Protein AF-A0A1J4UJI2-F1 (afdb_monomer_lite)

Foldseek 3Di:
DPPPPDPVNVVVVVVVVVVVVVVVVVVVVVVVVVVVVVVVVVVVVCCVVCVVVPPPPPD

Sequence (59 aa):
MRFSESPAGLYELSSNWQDSIAIKRKLDLRMSLHTLHIVQGLSHQRERLFGKSDRVVVH

Radius of gyration: 25.95 Å; chains: 1; bounding box: 71×17×62 Å

pLDDT: mean 82.87, std 17.66, range [39.16, 97.94]

Secondary structure (DSSP, 8-state):
------HHHHHHHHHHHHHHHHHHHHHHHHHHHHHHHHHHHHHHHHHHHHTTTT-----

Structure (mmCIF, N/CA/C/O backbone):
data_AF-A0A1J4UJI2-F1
#
_entry.id   AF-A0A1J4UJI2-F1
#
loop_
_atom_site.group_PDB
_atom_site.id
_atom_site.type_symbol
_atom_site.label_atom_id
_atom_site.label_alt_id
_atom_site.label_comp_id
_atom_site.label_asym_id
_atom_site.label_entity_id
_atom_site.label_seq_id
_atom_site.pdbx_PDB_ins_code
_atom_site.Cartn_x
_atom_site.Cartn_y
_atom_site.Cartn_z
_atom_site.occupancy
_atom_site.B_iso_or_equiv
_atom_site.auth_seq_id
_atom_site.auth_comp_id
_atom_site.auth_asym_id
_atom_site.auth_atom_id
_atom_site.pdbx_PDB_model_num
ATOM 1 N N . MET A 1 1 ? 36.318 10.086 -17.243 1.00 39.16 1 MET A N 1
ATOM 2 C CA . MET A 1 1 ? 35.287 9.213 -17.845 1.00 39.16 1 MET A CA 1
ATOM 3 C C . MET A 1 1 ? 34.008 10.022 -17.984 1.00 39.16 1 MET A C 1
ATOM 5 O O . MET A 1 1 ? 33.426 10.368 -16.968 1.00 39.16 1 MET A O 1
ATOM 9 N N . ARG A 1 2 ? 33.616 10.411 -19.204 1.00 49.91 2 ARG A N 1
ATOM 10 C CA . ARG A 1 2 ? 32.257 10.914 -19.454 1.00 49.91 2 ARG A CA 1
ATOM 11 C C . ARG A 1 2 ? 31.400 9.682 -19.710 1.00 49.91 2 ARG A C 1
ATOM 13 O O . ARG A 1 2 ? 31.682 8.962 -20.663 1.00 49.91 2 ARG A O 1
ATOM 20 N N . PHE A 1 3 ? 30.434 9.408 -18.840 1.00 54.19 3 PHE A N 1
ATOM 21 C CA . PHE A 1 3 ? 29.414 8.407 -19.125 1.00 54.19 3 PHE A CA 1
ATOM 22 C C . PHE A 1 3 ? 28.646 8.911 -20.348 1.00 54.19 3 PHE A C 1
ATOM 24 O O . PHE A 1 3 ? 27.943 9.913 -20.275 1.00 54.19 3 PHE A O 1
ATOM 31 N N . SER A 1 4 ? 28.860 8.287 -21.505 1.00 56.16 4 SER A N 1
ATOM 32 C CA . SER A 1 4 ? 27.945 8.433 -22.627 1.00 56.16 4 SER A CA 1
ATOM 33 C C . SER A 1 4 ? 26.664 7.713 -22.219 1.00 56.16 4 SER A C 1
ATOM 35 O O . SER A 1 4 ? 26.569 6.493 -22.358 1.00 56.16 4 SER A O 1
ATOM 37 N N . GLU A 1 5 ? 25.720 8.438 -21.629 1.00 63.19 5 GLU A N 1
ATOM 38 C CA . GLU A 1 5 ? 24.373 7.925 -21.409 1.00 63.19 5 GLU A CA 1
ATOM 39 C C . GLU A 1 5 ? 23.760 7.673 -22.789 1.00 63.19 5 GLU A C 1
ATOM 41 O O . GLU A 1 5 ? 23.314 8.588 -23.479 1.00 63.19 5 GLU A O 1
ATOM 46 N N . SER A 1 6 ? 23.842 6.424 -23.250 1.00 72.62 6 SER A N 1
ATOM 47 C CA . SER A 1 6 ? 23.136 6.002 -24.452 1.00 72.62 6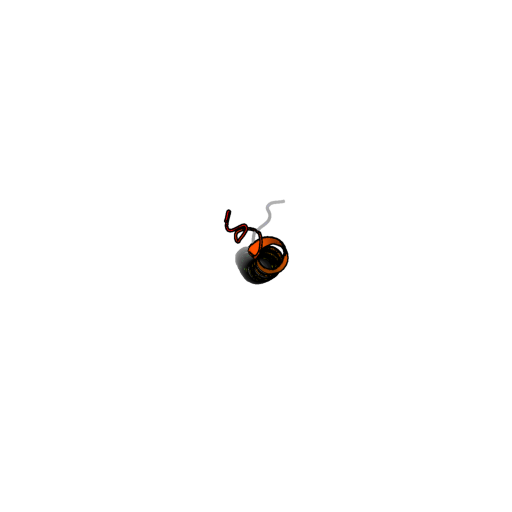 SER A CA 1
ATOM 48 C C . SER A 1 6 ? 21.641 6.244 -24.218 1.00 72.62 6 SER A C 1
ATOM 50 O O . SER A 1 6 ? 21.144 5.852 -23.157 1.00 72.62 6 SER A O 1
ATOM 52 N N . PRO A 1 7 ? 20.902 6.836 -25.175 1.00 74.56 7 PRO A N 1
ATOM 53 C CA . PRO A 1 7 ? 19.469 7.093 -25.039 1.00 74.56 7 PRO A CA 1
ATOM 54 C C . PRO A 1 7 ? 18.682 5.864 -24.567 1.00 74.56 7 PRO A C 1
ATOM 56 O O . PRO A 1 7 ? 17.769 5.994 -23.759 1.00 74.56 7 PRO A O 1
ATOM 59 N N . ALA A 1 8 ? 19.090 4.663 -24.994 1.00 77.44 8 ALA A N 1
ATOM 60 C CA . ALA A 1 8 ? 18.503 3.391 -24.572 1.00 77.44 8 ALA A CA 1
ATOM 61 C C . ALA A 1 8 ? 18.528 3.180 -23.045 1.00 77.44 8 ALA A C 1
ATOM 63 O O . ALA A 1 8 ? 17.514 2.792 -22.473 1.00 77.44 8 ALA A O 1
ATOM 64 N N . GLY A 1 9 ? 19.636 3.514 -22.374 1.00 77.44 9 GLY A N 1
ATOM 65 C CA . GLY A 1 9 ? 19.763 3.345 -20.923 1.00 77.44 9 GLY A CA 1
ATOM 66 C C . GLY A 1 9 ? 18.841 4.277 -20.131 1.00 77.44 9 GLY A C 1
ATOM 67 O O . GLY A 1 9 ? 18.326 3.898 -19.082 1.00 77.44 9 GLY A O 1
ATOM 68 N N . LEU A 1 10 ? 18.560 5.476 -20.654 1.00 77.88 10 LEU A N 1
ATOM 69 C CA . LEU A 1 10 ? 17.606 6.406 -20.040 1.00 77.88 10 LEU A CA 1
ATOM 70 C C . LEU A 1 10 ? 16.159 5.904 -20.161 1.00 77.88 10 LEU A C 1
ATOM 72 O O . LEU A 1 10 ? 15.381 6.045 -19.214 1.00 77.88 10 LEU A O 1
ATOM 76 N N . TYR A 1 11 ? 15.798 5.281 -21.288 1.00 79.50 11 TYR A N 1
ATOM 77 C CA . TYR A 1 11 ? 14.481 4.658 -21.459 1.00 79.50 11 TYR A CA 1
ATOM 78 C C . TYR A 1 11 ? 14.294 3.449 -20.541 1.00 79.50 11 TYR A C 1
ATOM 80 O O . TYR A 1 11 ? 13.245 3.330 -19.909 1.00 79.50 11 TYR A O 1
ATOM 88 N N . GLU A 1 12 ? 15.308 2.593 -20.410 1.00 81.31 12 GLU A N 1
ATOM 89 C CA . GLU A 1 12 ? 15.264 1.445 -19.498 1.00 81.31 12 GLU A CA 1
ATOM 90 C C . GLU A 1 12 ? 15.119 1.888 -18.037 1.00 81.31 12 GLU A C 1
ATOM 92 O O . GLU A 1 12 ? 14.258 1.379 -17.319 1.00 81.31 12 GLU A O 1
ATOM 97 N N . LEU A 1 13 ? 15.887 2.892 -17.598 1.00 84.56 13 LEU A N 1
ATOM 98 C CA . LEU A 1 13 ? 15.758 3.462 -16.253 1.00 84.56 13 LEU A CA 1
ATOM 99 C C . LEU A 1 13 ? 14.366 4.061 -16.012 1.00 84.56 13 LEU A C 1
ATOM 101 O O . LEU A 1 13 ? 13.775 3.836 -14.954 1.00 84.56 13 LEU A O 1
ATOM 105 N N . SER A 1 14 ? 13.825 4.789 -16.993 1.00 87.62 14 SER A N 1
ATOM 106 C CA . SER A 1 14 ? 12.474 5.352 -16.912 1.00 87.62 14 SER A CA 1
ATOM 107 C C . SER A 1 14 ? 11.402 4.261 -16.821 1.00 87.62 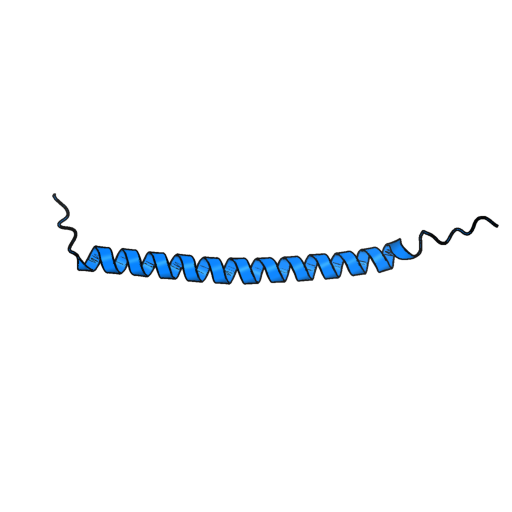14 SER A C 1
ATOM 109 O O . SER A 1 14 ? 10.498 4.368 -15.990 1.00 87.62 14 SER A O 1
ATOM 111 N N . SER A 1 15 ? 11.518 3.191 -17.615 1.00 87.50 15 SER A N 1
ATOM 112 C CA . SER A 1 15 ? 10.602 2.044 -17.576 1.00 87.50 15 SER A CA 1
ATOM 113 C C . SER A 1 15 ? 10.645 1.346 -16.217 1.00 87.50 15 SER A C 1
ATOM 115 O O . SER A 1 15 ? 9.614 1.196 -15.564 1.00 87.50 15 SER A O 1
ATOM 117 N N . ASN A 1 16 ? 11.846 1.025 -15.729 1.00 92.56 16 ASN A N 1
ATOM 118 C CA . ASN A 1 16 ? 12.042 0.362 -14.438 1.00 92.56 16 ASN A CA 1
ATOM 119 C C . ASN A 1 16 ? 11.475 1.188 -13.270 1.00 92.56 16 ASN A C 1
ATOM 121 O O . ASN A 1 16 ? 10.920 0.649 -12.309 1.00 92.56 16 ASN A O 1
ATOM 125 N N . TRP A 1 17 ? 11.591 2.516 -13.348 1.00 92.50 17 TRP A N 1
ATOM 126 C CA . TRP A 1 17 ? 11.009 3.420 -12.362 1.00 92.50 17 TRP A CA 1
ATOM 127 C C . TRP A 1 17 ? 9.476 3.395 -12.380 1.00 92.50 17 TRP A C 1
ATOM 129 O O . TRP A 1 17 ? 8.841 3.342 -11.322 1.00 92.50 17 TRP A O 1
ATOM 139 N N . GLN A 1 18 ? 8.869 3.391 -13.570 1.00 94.44 18 GLN A N 1
ATOM 140 C CA . GLN A 1 18 ? 7.416 3.289 -13.716 1.00 94.44 18 GLN A CA 1
ATOM 141 C C . GLN A 1 18 ? 6.883 1.958 -13.172 1.00 94.44 18 GLN A C 1
ATOM 143 O O . GLN A 1 18 ? 5.896 1.960 -12.430 1.00 94.44 18 GLN A O 1
ATOM 148 N N . ASP A 1 19 ? 7.575 0.852 -13.446 1.00 96.06 19 ASP A N 1
ATOM 149 C CA . ASP A 1 19 ? 7.222 -0.471 -12.925 1.00 96.06 19 ASP A CA 1
ATOM 150 C C . ASP A 1 19 ? 7.285 -0.509 -11.391 1.00 96.06 19 ASP A C 1
ATOM 152 O O . ASP A 1 19 ? 6.356 -0.985 -10.730 1.00 96.06 19 ASP A O 1
ATOM 156 N N . SER A 1 20 ? 8.329 0.081 -10.800 1.00 96.75 20 SER A N 1
ATOM 157 C CA . SER A 1 20 ? 8.468 0.207 -9.344 1.00 96.75 20 SER A CA 1
ATOM 158 C C . SER A 1 20 ? 7.316 1.003 -8.717 1.00 96.75 20 SER A C 1
ATOM 160 O O . SER A 1 20 ? 6.706 0.568 -7.732 1.00 96.75 20 SER A O 1
ATOM 162 N N . ILE A 1 21 ? 6.936 2.135 -9.323 1.00 97.50 21 ILE A N 1
ATOM 163 C CA . ILE A 1 21 ? 5.788 2.934 -8.871 1.00 97.50 21 ILE A 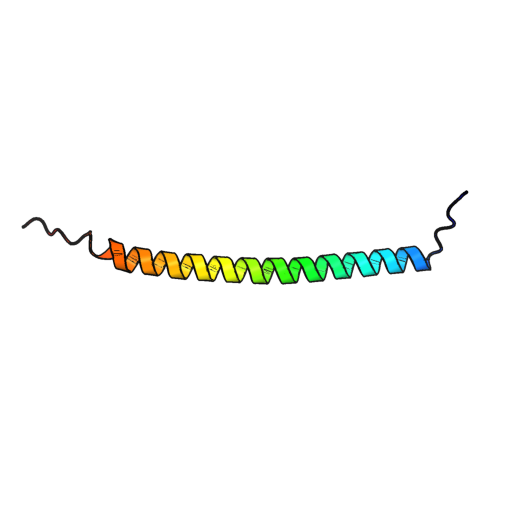CA 1
ATOM 164 C C . ILE A 1 21 ? 4.490 2.126 -8.959 1.00 97.50 21 ILE A C 1
ATOM 166 O O . ILE A 1 21 ? 3.681 2.161 -8.026 1.00 97.50 21 ILE A O 1
ATOM 170 N N . ALA A 1 22 ? 4.270 1.402 -10.058 1.00 96.75 22 ALA A N 1
ATOM 171 C CA . ALA A 1 22 ? 3.070 0.596 -10.250 1.00 96.75 22 ALA A CA 1
ATOM 172 C C . ALA A 1 22 ? 2.958 -0.515 -9.193 1.00 96.75 22 ALA A C 1
ATOM 174 O O . ALA A 1 22 ? 1.898 -0.691 -8.580 1.00 96.75 22 ALA A O 1
ATOM 175 N N . ILE A 1 23 ? 4.063 -1.213 -8.914 1.00 97.56 23 ILE A N 1
ATOM 176 C CA . ILE A 1 23 ? 4.137 -2.244 -7.871 1.00 97.56 23 ILE A CA 1
ATOM 177 C C . ILE A 1 23 ? 3.840 -1.642 -6.499 1.00 97.56 23 ILE A C 1
ATOM 179 O O . ILE A 1 23 ? 3.005 -2.181 -5.763 1.00 97.56 23 ILE A O 1
ATOM 183 N N . LYS A 1 24 ? 4.464 -0.506 -6.165 1.00 97.94 24 LYS A N 1
ATOM 184 C CA . LYS A 1 24 ? 4.241 0.162 -4.881 1.00 97.94 24 LYS A CA 1
ATOM 185 C C . LYS A 1 24 ? 2.782 0.572 -4.703 1.00 97.94 24 LYS A C 1
ATOM 187 O O . LYS A 1 24 ? 2.191 0.249 -3.679 1.00 97.94 24 LYS A O 1
ATOM 192 N N . ARG A 1 25 ? 2.159 1.187 -5.714 1.00 97.62 25 ARG A N 1
ATOM 193 C CA . ARG A 1 25 ? 0.732 1.560 -5.669 1.00 97.62 25 ARG A CA 1
ATOM 194 C C . ARG A 1 25 ? -0.171 0.348 -5.445 1.00 97.62 25 ARG A C 1
ATOM 196 O O . ARG A 1 25 ? -1.091 0.402 -4.633 1.00 97.62 25 ARG A O 1
ATOM 203 N N . LYS A 1 26 ? 0.108 -0.768 -6.124 1.00 97.81 26 LYS A N 1
ATOM 204 C CA . LYS A 1 26 ? -0.640 -2.020 -5.942 1.00 97.81 26 LYS A CA 1
ATOM 205 C C . LYS A 1 26 ? -0.464 -2.600 -4.536 1.00 97.81 26 LYS A C 1
ATOM 207 O O . LYS A 1 26 ? -1.392 -3.205 -3.999 1.00 97.81 26 LYS A O 1
ATOM 212 N N . LEU A 1 27 ? 0.719 -2.466 -3.940 1.00 97.94 27 LEU A N 1
ATOM 213 C CA . LEU A 1 27 ? 0.960 -2.876 -2.559 1.00 97.94 27 LEU A CA 1
ATOM 214 C C . LEU A 1 27 ? 0.225 -1.965 -1.569 1.00 97.94 27 LEU A C 1
ATOM 216 O O . LEU A 1 27 ? -0.490 -2.481 -0.716 1.00 97.94 27 LEU A O 1
ATOM 220 N N . ASP A 1 28 ? 0.326 -0.646 -1.738 1.00 97.62 28 ASP A N 1
ATOM 221 C CA . ASP A 1 28 ? -0.318 0.350 -0.876 1.00 97.62 28 ASP A CA 1
ATOM 222 C C . ASP A 1 28 ? -1.845 0.162 -0.846 1.00 97.62 28 ASP A C 1
ATOM 224 O O . ASP A 1 28 ? -2.449 0.173 0.225 1.00 97.62 28 ASP A O 1
ATOM 228 N N . LEU A 1 29 ? -2.474 -0.111 -1.997 1.00 96.81 29 LEU A N 1
ATOM 229 C CA . LEU A 1 29 ? -3.912 -0.405 -2.073 1.00 96.81 29 LEU A CA 1
ATOM 230 C C . LEU A 1 29 ? -4.296 -1.676 -1.304 1.00 96.81 29 LEU A C 1
ATOM 232 O O . LEU A 1 29 ? -5.279 -1.679 -0.564 1.00 96.81 29 LEU A O 1
ATOM 236 N N . ARG A 1 30 ? -3.513 -2.754 -1.444 1.00 97.00 30 ARG A N 1
ATOM 237 C CA . ARG A 1 30 ? -3.752 -4.008 -0.708 1.00 97.00 30 ARG A CA 1
ATOM 238 C C . ARG A 1 30 ? -3.586 -3.815 0.797 1.00 97.00 30 ARG A C 1
ATOM 240 O O . ARG A 1 30 ? -4.414 -4.303 1.560 1.00 97.00 30 ARG A O 1
ATOM 247 N N . MET A 1 31 ? -2.560 -3.074 1.211 1.00 97.50 31 MET A N 1
ATOM 248 C CA . MET A 1 31 ? -2.320 -2.739 2.616 1.00 97.50 31 MET A CA 1
ATOM 249 C C . MET A 1 31 ? -3.442 -1.868 3.185 1.00 97.50 31 MET A C 1
ATOM 251 O O . MET A 1 31 ? -3.932 -2.140 4.276 1.00 97.50 31 MET A O 1
ATOM 255 N N . SER A 1 32 ? -3.899 -0.861 2.437 1.00 96.56 32 SER A N 1
ATOM 256 C CA . SER A 1 32 ? -5.009 0.003 2.846 1.00 96.56 32 SER A CA 1
ATOM 257 C C . SER A 1 32 ? -6.301 -0.792 3.050 1.00 96.56 32 SER A C 1
ATOM 259 O O . SER A 1 32 ? -6.935 -0.669 4.098 1.00 96.56 32 SER A O 1
ATOM 261 N N . LEU A 1 33 ? -6.650 -1.669 2.103 1.00 97.25 33 LEU A N 1
ATOM 262 C CA . LEU A 1 33 ? -7.836 -2.518 2.212 1.00 97.25 33 LEU A CA 1
ATOM 263 C C . LEU A 1 33 ? -7.741 -3.495 3.394 1.00 97.25 33 LEU A C 1
ATOM 265 O O . LEU A 1 33 ? -8.715 -3.680 4.122 1.00 97.25 33 LEU A O 1
ATOM 269 N N . HIS A 1 34 ? -6.569 -4.096 3.606 1.00 97.50 34 HIS A N 1
ATOM 270 C CA . HIS A 1 34 ? -6.323 -4.984 4.740 1.00 97.50 34 HIS A CA 1
ATOM 271 C C . HIS A 1 34 ? -6.498 -4.259 6.082 1.00 97.50 34 HIS A C 1
ATOM 273 O O . HIS A 1 34 ? -7.223 -4.739 6.953 1.00 97.50 34 HIS A O 1
ATOM 279 N N . THR A 1 35 ? -5.907 -3.071 6.224 1.00 97.19 35 THR A N 1
ATOM 280 C CA . THR A 1 35 ? -6.064 -2.234 7.420 1.00 97.19 35 THR A CA 1
ATOM 281 C C . THR A 1 35 ? -7.523 -1.845 7.643 1.00 97.19 35 THR A C 1
ATOM 283 O O . THR A 1 35 ? -8.007 -1.932 8.771 1.00 97.19 35 THR A O 1
ATOM 286 N N . LEU A 1 36 ? -8.252 -1.468 6.587 1.00 97.50 36 LEU A N 1
ATOM 287 C CA . LEU A 1 36 ? -9.678 -1.152 6.687 1.00 97.50 36 LEU A CA 1
ATOM 288 C C . LEU A 1 36 ? -10.477 -2.349 7.220 1.00 97.50 36 LEU A C 1
ATOM 290 O O . LEU A 1 36 ? -11.292 -2.184 8.125 1.00 97.50 36 LEU A O 1
ATOM 294 N N . HIS A 1 37 ? -10.206 -3.550 6.709 1.00 96.81 37 HIS A N 1
ATOM 295 C CA . HIS A 1 37 ? -10.869 -4.771 7.160 1.00 96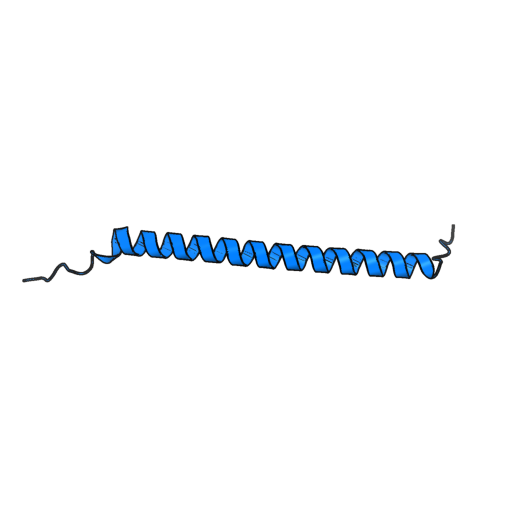.81 37 HIS A CA 1
ATOM 296 C C . HIS A 1 37 ? -10.586 -5.076 8.639 1.00 96.81 37 HIS A C 1
ATOM 298 O O . HIS A 1 37 ? -11.503 -5.419 9.387 1.00 96.81 37 HIS A O 1
ATOM 304 N N . ILE A 1 38 ? -9.340 -4.882 9.089 1.00 97.38 38 ILE A N 1
ATOM 305 C CA . ILE A 1 38 ? -8.976 -5.013 10.508 1.00 97.38 38 ILE A CA 1
ATOM 306 C C . ILE A 1 38 ? -9.763 -4.015 11.357 1.00 97.38 38 ILE A C 1
ATOM 308 O O . ILE A 1 38 ? -10.398 -4.409 12.332 1.00 97.38 38 ILE A O 1
ATOM 312 N N . VAL A 1 39 ? -9.753 -2.731 10.989 1.00 97.31 39 VAL A N 1
ATOM 313 C CA . VAL A 1 39 ? -10.442 -1.680 11.753 1.00 97.31 39 VAL A CA 1
ATOM 314 C C . VAL A 1 39 ? -11.945 -1.950 11.833 1.00 97.31 39 VAL A C 1
ATOM 316 O O . VAL A 1 39 ? -12.535 -1.781 12.898 1.00 97.31 39 VAL A O 1
ATOM 319 N N . GLN A 1 40 ? -12.562 -2.432 10.753 1.00 95.69 40 GLN A N 1
ATOM 320 C CA . GLN A 1 40 ? -13.967 -2.848 10.753 1.00 95.69 40 GLN A CA 1
ATOM 321 C C . GLN A 1 40 ? -14.221 -4.014 11.717 1.00 95.69 40 GLN A C 1
ATOM 323 O O . GLN A 1 40 ? -15.137 -3.940 12.537 1.00 95.69 40 GLN A O 1
ATOM 328 N N . GLY A 1 41 ? -13.391 -5.061 11.667 1.00 95.62 41 GLY A N 1
ATOM 329 C CA . GLY A 1 41 ? -13.492 -6.207 12.572 1.00 95.62 41 GLY A CA 1
ATOM 330 C C . GLY A 1 41 ? -13.340 -5.810 14.043 1.00 95.62 41 GLY A C 1
ATOM 331 O O . GLY A 1 41 ? -14.142 -6.219 14.882 1.00 95.62 41 GLY A O 1
ATOM 332 N N . LEU A 1 42 ? -12.366 -4.951 14.350 1.00 95.00 42 LEU A N 1
ATOM 333 C CA . LEU A 1 42 ? -12.147 -4.423 15.697 1.00 95.00 42 LEU A CA 1
ATOM 334 C C . LEU A 1 42 ? -13.298 -3.521 16.156 1.00 95.00 42 LEU A C 1
ATOM 336 O O . LEU A 1 42 ? -13.733 -3.626 17.300 1.00 95.00 42 LEU A O 1
ATOM 340 N N . SER A 1 43 ? -13.828 -2.667 15.276 1.00 92.88 43 SER A N 1
ATOM 341 C CA . SER A 1 43 ? -14.991 -1.823 15.578 1.00 92.88 43 SER A CA 1
ATOM 342 C C . SER A 1 43 ? -16.210 -2.673 15.940 1.00 92.88 43 SER A C 1
ATOM 344 O O . SER A 1 43 ? -16.872 -2.403 16.940 1.00 92.88 43 SER A O 1
ATOM 346 N N . HIS A 1 44 ? -16.457 -3.745 15.183 1.00 93.19 44 HIS A N 1
ATOM 347 C CA . HIS A 1 44 ? -17.535 -4.699 15.454 1.00 93.19 44 HIS A CA 1
ATOM 348 C C . HIS A 1 44 ? -17.334 -5.454 16.772 1.00 93.19 44 HIS A C 1
ATOM 350 O O . HIS A 1 44 ? -18.270 -5.628 17.553 1.00 93.19 44 HIS A O 1
ATOM 356 N N . GLN A 1 45 ? -16.105 -5.888 17.065 1.00 93.69 45 GLN A N 1
ATOM 357 C CA . GLN A 1 45 ? -15.782 -6.500 18.356 1.00 93.69 45 GLN A CA 1
ATOM 358 C C . GLN A 1 45 ? -16.005 -5.524 19.513 1.00 93.69 45 GLN A C 1
ATOM 360 O O . GLN A 1 45 ? -16.610 -5.898 20.516 1.00 93.69 45 GLN A O 1
ATOM 365 N N . ARG A 1 46 ? -15.579 -4.266 19.361 1.00 92.19 46 ARG A N 1
ATOM 366 C CA . ARG A 1 46 ? -15.805 -3.210 20.351 1.00 92.19 46 ARG A CA 1
ATOM 367 C C . ARG A 1 46 ? -17.297 -2.996 20.596 1.00 92.19 46 ARG A C 1
ATOM 369 O O . ARG A 1 46 ? -17.714 -2.941 21.745 1.00 92.19 46 ARG A O 1
ATOM 376 N N . GLU A 1 47 ? -18.108 -2.917 19.546 1.00 91.06 47 GLU A N 1
ATOM 377 C CA . GLU A 1 47 ? -19.562 -2.785 19.680 1.00 91.06 47 GLU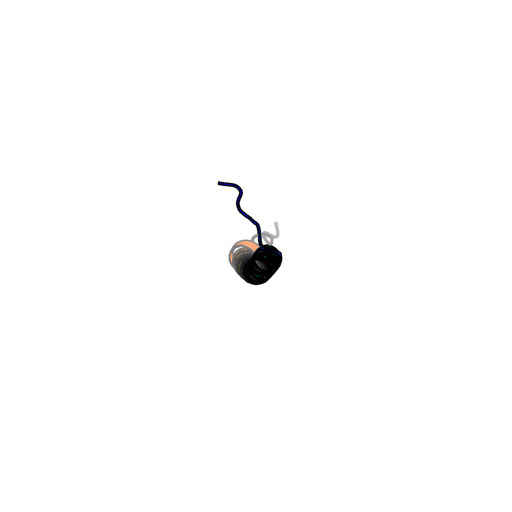 A CA 1
ATOM 378 C C . GLU A 1 47 ? -20.182 -3.989 20.403 1.00 91.06 47 GLU A C 1
ATOM 380 O O . GLU A 1 47 ? -21.016 -3.821 21.284 1.00 91.06 47 GLU A O 1
ATOM 385 N N . ARG A 1 48 ? -19.731 -5.215 20.123 1.00 89.44 48 ARG A N 1
ATOM 386 C CA . ARG A 1 48 ? -20.207 -6.403 20.851 1.00 89.44 48 ARG A CA 1
ATOM 387 C C . ARG A 1 48 ? -19.828 -6.402 22.330 1.00 89.44 48 ARG A C 1
ATOM 389 O O . ARG A 1 48 ? -20.633 -6.830 23.154 1.00 89.44 48 ARG A O 1
ATOM 396 N N . LEU A 1 49 ? -18.610 -5.968 22.651 1.00 87.94 49 LEU A N 1
ATOM 397 C CA . LEU A 1 49 ? -18.081 -5.965 24.016 1.00 87.94 49 LEU A CA 1
ATOM 398 C C . LEU A 1 49 ? -18.652 -4.820 24.862 1.00 87.94 49 LEU A C 1
ATOM 400 O O . LEU A 1 49 ? -18.910 -5.017 26.045 1.00 87.94 49 LEU A O 1
ATOM 404 N N . PHE A 1 50 ? -18.878 -3.647 24.264 1.00 84.94 50 PHE A N 1
ATOM 405 C CA . PHE A 1 50 ? -19.215 -2.418 24.993 1.00 84.94 50 PHE A CA 1
ATOM 406 C C . PHE A 1 50 ? -20.570 -1.802 24.602 1.00 84.94 50 PHE A C 1
ATOM 408 O O . PHE A 1 50 ? -21.115 -1.003 25.354 1.00 84.94 50 PHE A O 1
ATOM 415 N N . GLY A 1 51 ? -21.176 -2.200 23.481 1.00 64.25 51 GLY A N 1
ATOM 416 C CA . GLY A 1 51 ? -22.433 -1.642 22.952 1.00 64.25 51 GLY A CA 1
ATOM 417 C C . GLY A 1 51 ? -23.706 -2.047 23.704 1.00 64.25 51 GLY A C 1
ATOM 418 O O . GLY A 1 51 ? -24.797 -1.623 23.335 1.00 64.25 51 GLY A O 1
ATOM 419 N N . LYS A 1 52 ? -23.597 -2.8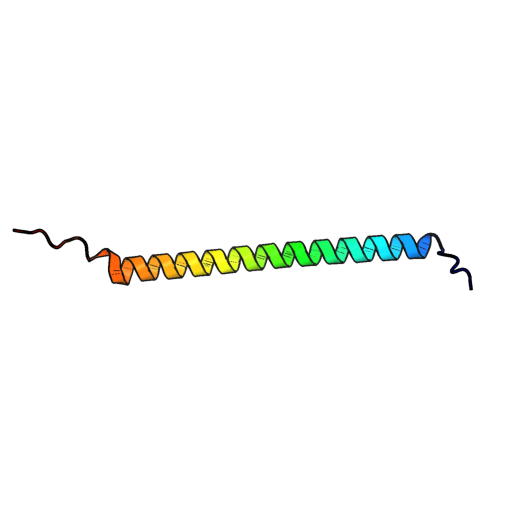43 24.777 1.00 59.16 52 LYS A N 1
ATOM 420 C CA . LYS A 1 52 ? -24.688 -3.054 25.749 1.00 59.16 52 LYS A CA 1
ATOM 421 C C . LYS A 1 52 ? -24.579 -2.167 26.996 1.00 59.16 52 LYS A C 1
ATOM 423 O O . LYS A 1 52 ? -25.485 -2.207 27.823 1.00 59.16 52 LYS A O 1
ATOM 428 N N . SER A 1 53 ? -23.522 -1.364 27.136 1.00 57.12 53 SER A N 1
ATOM 429 C CA . SER A 1 53 ? -23.271 -0.569 28.347 1.00 57.12 53 SER A CA 1
ATOM 430 C C . SER A 1 53 ? -24.047 0.758 28.419 1.00 57.12 53 SER A C 1
ATOM 432 O O . SER A 1 53 ? -23.719 1.579 29.262 1.00 57.12 53 SER A O 1
ATOM 434 N N . ASP A 1 54 ? -25.086 0.962 27.599 1.00 57.34 54 ASP A N 1
ATOM 435 C CA . ASP A 1 54 ? -25.977 2.142 27.655 1.00 57.34 54 ASP A CA 1
ATOM 436 C C . ASP A 1 54 ? -27.462 1.755 27.809 1.00 57.34 54 ASP A C 1
ATOM 438 O O . ASP A 1 54 ? -28.373 2.401 27.292 1.00 57.34 54 ASP A O 1
ATOM 442 N N . ARG A 1 55 ? -27.743 0.665 28.534 1.00 55.19 55 ARG A N 1
ATOM 443 C CA . ARG A 1 55 ? -29.092 0.374 29.053 1.00 55.19 55 ARG A CA 1
ATOM 444 C C . ARG A 1 55 ? -29.099 0.146 30.561 1.00 55.19 55 ARG A C 1
ATOM 446 O O . ARG A 1 55 ? -29.842 -0.694 31.061 1.00 55.19 55 ARG A O 1
ATOM 453 N N . VAL A 1 56 ? -28.331 0.941 31.304 1.00 57.47 56 VAL A N 1
ATOM 454 C CA . VAL A 1 56 ? -28.749 1.286 32.668 1.00 57.47 56 VAL A CA 1
ATOM 455 C C . VAL A 1 56 ? -29.890 2.287 32.511 1.00 57.47 56 VAL A C 1
ATOM 457 O O . VAL A 1 56 ? -29.700 3.499 32.529 1.00 57.47 56 VAL A O 1
ATOM 460 N N . VAL A 1 57 ? -31.088 1.758 32.254 1.00 51.94 57 VAL A N 1
ATOM 461 C CA . VAL A 1 57 ? -32.318 2.491 32.534 1.00 51.94 57 VAL A CA 1
ATOM 462 C C . VAL A 1 57 ? -32.319 2.661 34.045 1.00 51.94 57 VAL A C 1
ATOM 464 O O . VAL A 1 57 ? -32.504 1.697 34.782 1.00 51.94 57 VAL A O 1
ATOM 467 N N . VAL A 1 58 ? -32.016 3.876 34.489 1.00 50.12 58 VAL A N 1
ATOM 468 C CA . VAL A 1 58 ? -32.326 4.322 35.842 1.00 50.12 58 VAL A CA 1
ATOM 469 C C . VAL A 1 58 ? -33.844 4.216 35.965 1.00 50.12 58 VAL A C 1
ATOM 471 O O . VAL A 1 58 ? -34.560 4.935 35.267 1.00 50.12 58 VAL A O 1
ATOM 474 N N . HIS A 1 59 ? -34.323 3.272 36.770 1.00 40.38 59 HIS A N 1
ATOM 475 C CA . HIS A 1 59 ? -35.727 3.147 37.135 1.00 40.38 59 HIS A CA 1
ATOM 476 C C . HIS A 1 59 ? -35.860 2.901 38.630 1.00 40.38 59 HIS A C 1
ATOM 478 O O . HIS A 1 59 ? -34.954 2.245 39.194 1.00 40.38 59 HIS A O 1
#